Protein AF-A0A3B5MVG3-F1 (afdb_monomer)

pLDDT: mean 77.5, std 13.63, range [40.88, 93.25]

InterPro domains:
  IPR011990 Tetratricopeptide-like helical domain superfamily [G3DSA:1.25.40.10] (2-71)
  IPR011990 Tetratricopeptide-like helical domain superfamily [SSF48452] (6-68)
  IPR019734 Tetratricopeptide repeat [PS50005] (4-37)
  IPR051966 RNA polymerase II-associated protein 3 [PTHR46423] (5-66)

Solvent-accessible surface area (backbone atoms only — not comparable to full-atom values): 4981 Å² total; per-residue (Å²): 135,86,51,44,68,54,30,46,52,50,17,51,50,29,46,72,72,65,38,41,68,62,14,44,52,28,30,51,55,21,46,75,68,42,86,48,69,76,61,39,55,56,40,44,53,54,41,28,51,36,26,54,75,70,69,36,54,70,62,21,45,60,51,29,70,76,49,97,61,77,23,57,64,52,41,52,51,52,51,51,54,50,50,53,50,54,56,61,64,71,73,113

Radius of gyration: 13.88 Å; Cα contacts (8 Å, |Δi|>4): 92; chains: 1; bounding box: 30×20×47 Å

Nearest PDB structures (foldseek):
  2dba-assembly1_A  TM=7.908E-01  e=1.508E-04  Homo sapiens
  4r7s-assembly1_A  TM=8.811E-01  e=2.728E-01  Parabacteroides merdae ATCC 43184
  3qky-assembly1_A  TM=7.774E-01  e=2.583E-01  Rhodothermus marinus DSM 4252
  6lyr-assembly1_D  TM=8.078E-01  e=3.587E-01  Escherichia coli K-12
  5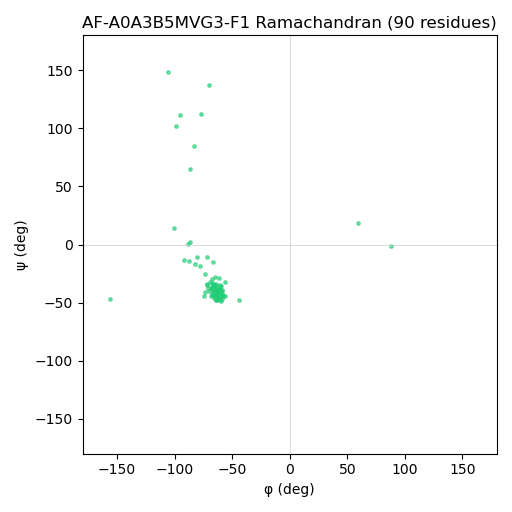efr-assembly1_A 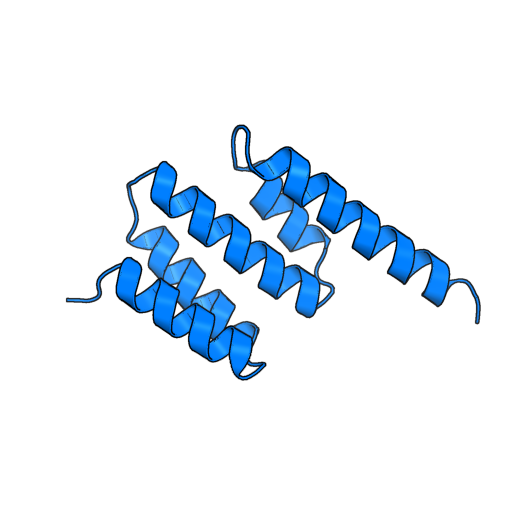 TM=7.804E-01  e=5.263E-01  Rhodothermus marinus

Mean predicted aligned error: 7.63 Å

Structure (mmCIF, N/CA/C/O backbone):
data_AF-A0A3B5MVG3-F1
#
_entry.id   AF-A0A3B5MVG3-F1
#
loop_
_atom_site.group_PDB
_atom_site.id
_atom_site.type_symbol
_atom_site.label_atom_id
_atom_site.label_alt_id
_atom_site.label_comp_id
_atom_site.label_asym_id
_atom_site.label_entity_id
_atom_site.label_seq_id
_atom_site.pdbx_PDB_ins_code
_atom_site.Cartn_x
_atom_site.Cartn_y
_atom_site.Cartn_z
_atom_site.occupancy
_atom_site.B_iso_or_equiv
_atom_site.auth_seq_id
_atom_site.auth_comp_id
_atom_site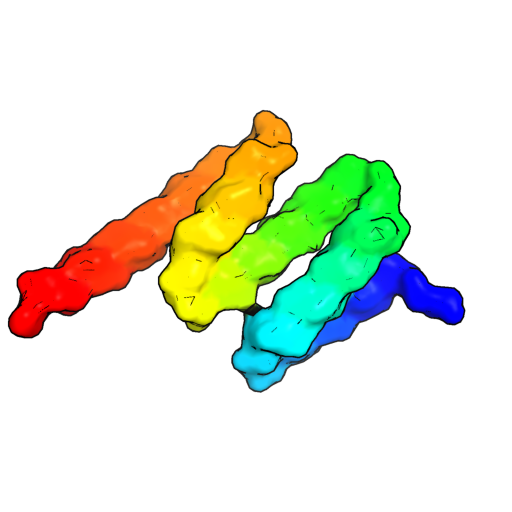.auth_asym_id
_atom_site.auth_atom_id
_atom_site.pdbx_PDB_model_num
ATOM 1 N N . MET A 1 1 ? -0.241 -6.523 -22.259 1.00 49.03 1 MET A N 1
ATOM 2 C CA . MET A 1 1 ? 1.039 -6.605 -21.532 1.00 49.03 1 MET A CA 1
ATOM 3 C C . MET A 1 1 ? 0.881 -5.650 -20.374 1.00 49.03 1 MET A C 1
ATOM 5 O O . MET A 1 1 ? 0.701 -4.470 -20.630 1.00 49.03 1 MET A O 1
ATOM 9 N N . THR A 1 2 ? 0.728 -6.158 -19.156 1.00 63.47 2 THR A N 1
ATOM 10 C CA . THR A 1 2 ? 0.462 -5.304 -17.996 1.00 63.47 2 THR A CA 1
ATOM 11 C C . THR A 1 2 ? 1.780 -5.097 -17.280 1.00 63.47 2 THR A C 1
ATOM 13 O O . THR A 1 2 ? 2.267 -6.007 -16.617 1.00 63.47 2 THR A O 1
ATOM 16 N N . ASP A 1 3 ? 2.386 -3.931 -17.476 1.00 81.12 3 ASP A N 1
ATOM 17 C CA . ASP A 1 3 ? 3.651 -3.595 -16.835 1.00 81.12 3 ASP A CA 1
ATOM 18 C C . ASP A 1 3 ? 3.441 -3.373 -15.323 1.00 81.12 3 ASP A C 1
ATOM 20 O O . ASP A 1 3 ? 2.494 -2.676 -14.936 1.00 81.12 3 ASP A O 1
ATOM 24 N N . PRO A 1 4 ? 4.322 -3.885 -14.441 1.00 81.38 4 PRO A N 1
ATOM 25 C CA . PRO A 1 4 ? 4.230 -3.656 -12.993 1.00 81.38 4 PRO A CA 1
ATOM 26 C C . PRO A 1 4 ? 4.208 -2.164 -12.631 1.00 81.38 4 PRO A C 1
ATOM 28 O O . PRO A 1 4 ? 3.550 -1.737 -11.680 1.00 81.38 4 PRO A O 1
ATOM 31 N N . ALA A 1 5 ? 4.897 -1.346 -13.432 1.00 83.25 5 ALA A N 1
ATOM 32 C CA . ALA A 1 5 ? 4.896 0.105 -13.307 1.00 83.25 5 ALA A CA 1
ATOM 33 C C . ALA A 1 5 ? 3.520 0.726 -13.603 1.00 83.25 5 ALA A C 1
ATOM 35 O O . ALA A 1 5 ? 3.115 1.641 -12.887 1.00 83.25 5 ALA A O 1
ATOM 36 N N . ALA A 1 6 ? 2.786 0.205 -14.592 1.00 87.31 6 ALA A N 1
ATOM 37 C CA . ALA A 1 6 ? 1.449 0.686 -14.932 1.00 87.31 6 ALA A CA 1
ATOM 38 C C . ALA A 1 6 ? 0.444 0.376 -13.811 1.00 87.31 6 ALA A C 1
ATOM 40 O O . ALA A 1 6 ? -0.297 1.261 -13.392 1.00 87.31 6 ALA A O 1
ATOM 41 N N . LEU A 1 7 ? 0.488 -0.833 -13.235 1.00 88.62 7 LEU A N 1
ATOM 42 C CA . LEU A 1 7 ? -0.356 -1.201 -12.085 1.00 88.62 7 LEU A CA 1
ATOM 43 C C . LEU A 1 7 ? -0.064 -0.351 -10.845 1.00 88.62 7 LEU A C 1
ATOM 45 O O . LEU A 1 7 ? -0.974 -0.009 -10.090 1.00 88.62 7 LEU A O 1
ATOM 49 N N . LYS A 1 8 ? 1.204 0.014 -10.630 1.00 86.81 8 LYS A N 1
ATOM 50 C CA . LYS A 1 8 ? 1.594 0.939 -9.560 1.00 86.81 8 LYS A CA 1
ATOM 51 C C . LYS A 1 8 ? 0.977 2.324 -9.766 1.00 86.81 8 LYS A C 1
ATOM 53 O O . LYS A 1 8 ? 0.494 2.920 -8.806 1.00 86.81 8 LYS A O 1
ATOM 58 N N . GLU A 1 9 ? 1.012 2.856 -10.986 1.00 89.94 9 GLU A N 1
ATOM 59 C CA . GLU A 1 9 ? 0.399 4.155 -11.291 1.00 89.94 9 GLU A CA 1
ATOM 60 C C . GLU A 1 9 ? -1.127 4.125 -11.188 1.00 89.94 9 GLU A C 1
ATOM 62 O O . GLU A 1 9 ? -1.730 5.057 -10.649 1.00 89.94 9 GLU A O 1
ATOM 67 N N . GLU A 1 10 ? -1.750 3.034 -11.624 1.00 91.00 10 GLU A N 1
ATOM 68 C CA . GLU A 1 10 ? -3.184 2.807 -11.467 1.00 91.00 10 GLU A CA 1
ATOM 69 C C . GLU A 1 10 ? -3.570 2.755 -9.983 1.00 91.00 10 GLU A C 1
ATOM 71 O O . GLU A 1 10 ? -4.453 3.492 -9.543 1.00 91.00 10 GLU A O 1
ATOM 76 N N . GLY A 1 11 ? -2.823 1.998 -9.174 1.00 91.44 11 GLY A N 1
ATOM 77 C CA . GLY A 1 11 ? -3.000 1.960 -7.723 1.00 91.44 11 GLY A CA 1
ATOM 78 C C . GLY A 1 11 ? -2.826 3.334 -7.067 1.00 91.44 11 GLY A C 1
ATOM 79 O O . GLY A 1 11 ? -3.612 3.702 -6.196 1.00 91.44 11 GLY A O 1
ATOM 80 N N . ASN A 1 12 ? -1.859 4.142 -7.517 1.00 90.06 12 ASN A N 1
ATOM 81 C CA . ASN A 1 12 ? -1.676 5.512 -7.023 1.00 90.06 12 ASN A CA 1
ATOM 82 C C . ASN A 1 12 ? -2.869 6.410 -7.378 1.00 90.06 12 ASN A C 1
ATOM 84 O O . ASN A 1 12 ? -3.247 7.282 -6.593 1.00 90.06 12 ASN A O 1
ATOM 88 N N . THR A 1 13 ? -3.446 6.220 -8.563 1.00 93.25 13 THR A N 1
ATOM 89 C CA . THR A 1 13 ? -4.632 6.955 -9.012 1.00 93.25 13 THR A CA 1
ATOM 90 C C . THR A 1 13 ? -5.842 6.595 -8.156 1.00 93.25 13 THR A C 1
ATOM 92 O O . THR A 1 13 ? -6.509 7.494 -7.648 1.00 93.25 13 THR A O 1
ATOM 95 N N . LEU A 1 14 ? -6.065 5.303 -7.900 1.00 92.38 14 LEU A N 1
ATOM 96 C CA . LEU A 1 14 ? -7.135 4.813 -7.024 1.00 92.38 14 LEU A CA 1
ATOM 97 C C . LEU A 1 14 ? -6.952 5.289 -5.577 1.00 92.38 14 LEU A C 1
ATOM 99 O O . LEU A 1 14 ? -7.894 5.782 -4.961 1.00 92.38 14 LEU A O 1
ATOM 103 N N . PHE A 1 15 ? -5.716 5.269 -5.069 1.00 89.38 15 PHE A N 1
ATOM 104 C CA . PHE A 1 15 ? -5.387 5.789 -3.742 1.00 89.38 15 PHE A CA 1
ATOM 105 C C . PHE A 1 15 ? -5.731 7.278 -3.603 1.00 89.38 15 PHE A C 1
ATOM 107 O O . PHE A 1 15 ? -6.284 7.700 -2.588 1.00 89.38 15 PHE A O 1
ATOM 114 N N . LYS A 1 16 ? -5.444 8.081 -4.636 1.00 88.94 16 LYS A N 1
ATOM 115 C CA . LYS A 1 16 ? -5.829 9.501 -4.686 1.00 88.94 16 LYS A CA 1
ATOM 116 C C . LYS A 1 16 ? -7.337 9.696 -4.839 1.00 88.94 16 LYS A C 1
ATOM 118 O O . LYS A 1 16 ? -7.862 10.672 -4.315 1.00 88.94 16 LYS A O 1
ATOM 123 N N . ALA A 1 17 ? -8.018 8.784 -5.529 1.00 91.56 17 ALA A N 1
ATOM 124 C CA . ALA A 1 17 ? -9.473 8.774 -5.650 1.00 91.56 17 ALA A CA 1
ATOM 125 C C . ALA A 1 17 ? -10.183 8.357 -4.347 1.00 91.56 17 ALA A C 1
ATOM 127 O O . ALA A 1 17 ? -11.396 8.511 -4.241 1.00 91.56 17 ALA A O 1
ATOM 128 N N . GLY A 1 18 ? -9.441 7.858 -3.351 1.00 87.62 18 GLY A N 1
ATOM 129 C CA . GLY A 1 18 ? -9.981 7.372 -2.080 1.00 87.62 18 GLY A CA 1
ATOM 130 C C . GLY A 1 18 ? -10.393 5.898 -2.105 1.00 87.62 18 GLY A C 1
ATOM 131 O O . GLY A 1 18 ? -10.785 5.366 -1.069 1.00 87.62 18 GLY A O 1
ATOM 132 N N . ASP A 1 19 ? -10.252 5.219 -3.245 1.00 91.44 19 ASP A N 1
ATOM 133 C CA . ASP A 1 19 ? -10.494 3.784 -3.361 1.00 91.44 19 ASP A CA 1
ATOM 134 C C . ASP A 1 19 ? -9.257 2.998 -2.907 1.00 91.44 19 ASP A C 1
ATOM 136 O O . ASP A 1 19 ? -8.381 2.606 -3.685 1.00 91.44 19 ASP A O 1
ATOM 140 N N . MET A 1 20 ? -9.179 2.789 -1.594 1.00 88.69 20 MET A N 1
ATOM 141 C CA . MET A 1 20 ? -8.092 2.039 -0.965 1.00 88.69 20 MET A CA 1
ATOM 142 C C . MET A 1 20 ? -8.126 0.550 -1.340 1.00 88.69 20 MET A C 1
ATOM 144 O O . MET A 1 20 ? -7.072 -0.076 -1.447 1.00 88.69 20 MET A O 1
ATOM 148 N N . GLN A 1 21 ? -9.317 -0.021 -1.548 1.00 89.56 21 GLN A N 1
ATOM 149 C CA . GLN A 1 21 ? -9.500 -1.448 -1.839 1.00 89.56 21 GLN A CA 1
ATOM 150 C C . GLN A 1 21 ? -9.071 -1.782 -3.273 1.00 89.56 21 GLN A C 1
ATOM 152 O O . GLN A 1 21 ? -8.338 -2.749 -3.494 1.00 89.56 21 GLN A O 1
ATOM 157 N N . GLY A 1 22 ? -9.455 -0.947 -4.242 1.00 91.12 22 GLY A N 1
ATOM 158 C CA . GLY A 1 22 ? -8.977 -1.042 -5.618 1.00 91.12 22 GLY A CA 1
ATOM 159 C C . GLY A 1 22 ? -7.459 -0.872 -5.697 1.00 91.12 22 GLY A C 1
ATOM 160 O O . GLY A 1 22 ? -6.773 -1.694 -6.308 1.00 91.12 22 GLY A O 1
ATOM 161 N N . ALA A 1 23 ? -6.914 0.129 -4.993 1.00 91.81 23 ALA A N 1
ATOM 162 C CA . ALA A 1 23 ? -5.471 0.354 -4.927 1.00 91.81 23 ALA A CA 1
ATOM 163 C C . ALA A 1 23 ? -4.715 -0.868 -4.371 1.00 91.81 23 ALA A C 1
ATOM 165 O O . ALA A 1 23 ? -3.714 -1.294 -4.950 1.00 91.81 23 ALA A O 1
ATOM 166 N N . LEU A 1 24 ? -5.226 -1.483 -3.298 1.00 91.12 24 LEU A N 1
ATOM 167 C CA . LEU A 1 24 ? -4.692 -2.717 -2.713 1.00 91.12 24 LEU A CA 1
ATOM 168 C C . LEU A 1 24 ? -4.623 -3.871 -3.719 1.00 91.12 24 LEU A C 1
ATOM 170 O O . LEU A 1 24 ? -3.610 -4.578 -3.783 1.00 91.12 24 LEU A O 1
ATOM 174 N N . CYS A 1 25 ? -5.680 -4.053 -4.514 1.00 91.31 25 CYS A N 1
ATOM 175 C CA . CYS A 1 25 ? -5.725 -5.079 -5.551 1.00 91.31 25 CYS A CA 1
ATOM 176 C C . CYS A 1 25 ? -4.658 -4.826 -6.627 1.00 91.31 25 CYS A C 1
ATOM 178 O O . CYS A 1 25 ? -3.891 -5.734 -6.956 1.00 91.31 25 CYS A O 1
ATOM 180 N N . CYS A 1 26 ? -4.545 -3.585 -7.115 1.00 91.38 26 CYS A N 1
ATOM 181 C CA . CYS A 1 26 ? -3.540 -3.197 -8.107 1.00 91.38 26 CYS A CA 1
ATOM 182 C C . CYS A 1 26 ? -2.110 -3.410 -7.596 1.00 91.38 26 CYS A C 1
ATOM 184 O O . CYS A 1 26 ? -1.300 -4.016 -8.297 1.00 91.38 26 CYS A O 1
ATOM 186 N N . TYR A 1 27 ? -1.797 -2.995 -6.362 1.00 90.69 27 TYR A N 1
ATOM 187 C CA . TYR A 1 27 ? -0.466 -3.210 -5.781 1.00 90.69 27 TYR A CA 1
ATOM 188 C C . TYR A 1 27 ? -0.146 -4.685 -5.556 1.00 90.69 27 TYR A C 1
ATOM 190 O O . TYR A 1 27 ? 1.000 -5.090 -5.729 1.00 90.69 27 TYR A O 1
ATOM 198 N N . THR A 1 28 ? -1.139 -5.500 -5.200 1.00 89.88 28 THR A N 1
ATOM 199 C CA . THR A 1 28 ? -0.941 -6.944 -5.015 1.00 89.88 28 THR A CA 1
ATOM 200 C C . THR A 1 28 ? -0.649 -7.632 -6.345 1.00 89.88 28 THR A C 1
ATOM 202 O O . THR A 1 28 ? 0.331 -8.363 -6.433 1.00 89.88 28 THR A O 1
ATOM 205 N N . LYS A 1 29 ? -1.392 -7.306 -7.410 1.00 89.69 29 LYS A N 1
ATOM 206 C CA . LYS A 1 29 ? -1.075 -7.785 -8.767 1.00 89.69 29 LYS A CA 1
ATOM 207 C C . LYS A 1 29 ? 0.292 -7.298 -9.246 1.00 89.69 29 LYS A C 1
ATOM 209 O O . LYS A 1 29 ? 1.027 -8.045 -9.878 1.00 89.69 29 LYS A O 1
ATOM 214 N N . ALA A 1 30 ? 0.652 -6.051 -8.935 1.00 89.06 30 ALA A N 1
ATOM 215 C CA . ALA A 1 30 ? 1.966 -5.517 -9.277 1.00 89.06 30 ALA A CA 1
ATOM 216 C C . ALA A 1 30 ? 3.088 -6.287 -8.565 1.00 89.06 30 ALA A C 1
ATOM 218 O O . ALA A 1 30 ? 4.120 -6.534 -9.176 1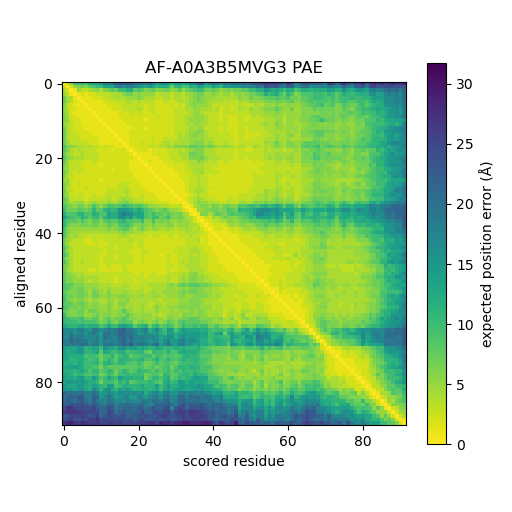.00 89.06 30 ALA A O 1
ATOM 219 N N . LEU A 1 31 ? 2.879 -6.685 -7.304 1.00 87.00 31 LEU A N 1
ATOM 220 C CA . LEU A 1 31 ? 3.820 -7.504 -6.535 1.00 87.00 31 LEU A CA 1
ATOM 221 C C . LEU A 1 31 ? 3.9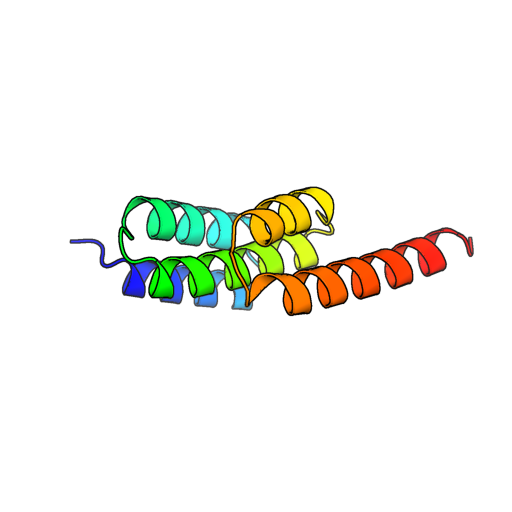55 -8.921 -7.098 1.00 87.00 31 LEU A C 1
ATOM 223 O O . LEU A 1 31 ? 5.057 -9.450 -7.089 1.00 87.00 31 LEU A O 1
ATOM 227 N N . GLU A 1 32 ? 2.873 -9.516 -7.605 1.00 85.81 32 GLU A N 1
ATOM 228 C CA . GLU A 1 32 ? 2.908 -10.836 -8.257 1.00 85.81 32 GLU A CA 1
ATOM 229 C C . GLU A 1 32 ? 3.682 -10.829 -9.581 1.00 85.81 32 GLU A C 1
ATOM 231 O O . GLU A 1 32 ? 4.260 -11.842 -9.961 1.00 85.81 32 GLU A O 1
ATOM 236 N N . LEU A 1 33 ? 3.695 -9.694 -10.286 1.00 84.56 33 LEU A N 1
ATOM 237 C CA . LEU A 1 33 ? 4.404 -9.531 -11.559 1.00 84.56 33 LEU A CA 1
ATOM 238 C C . LEU A 1 33 ? 5.838 -9.002 -11.397 1.00 84.56 33 LEU A C 1
ATOM 240 O O . LEU A 1 33 ? 6.607 -9.018 -12.356 1.00 84.56 33 LEU A O 1
ATOM 244 N N . THR A 1 34 ? 6.194 -8.498 -10.214 1.00 79.00 34 THR A N 1
ATOM 245 C CA . THR A 1 34 ? 7.522 -7.955 -9.918 1.00 79.00 34 THR A CA 1
ATOM 246 C C . THR A 1 34 ? 8.396 -9.028 -9.271 1.00 79.00 34 THR A C 1
ATOM 248 O O . THR A 1 34 ? 8.212 -9.379 -8.111 1.00 79.00 34 THR A O 1
ATOM 251 N N . ASP A 1 35 ? 9.419 -9.485 -9.994 1.00 69.62 35 ASP A N 1
ATOM 252 C CA . ASP A 1 35 ? 10.512 -10.299 -9.430 1.00 69.62 35 ASP A CA 1
ATOM 253 C C . ASP A 1 35 ? 11.653 -9.436 -8.850 1.00 69.62 35 ASP A C 1
ATOM 255 O O . 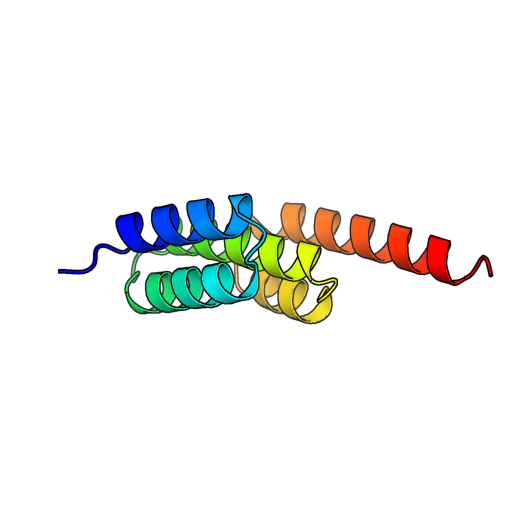ASP A 1 35 ? 12.509 -9.902 -8.093 1.00 69.62 35 ASP A O 1
ATOM 259 N N . SER A 1 36 ? 11.670 -8.141 -9.178 1.00 71.06 36 SER A N 1
ATOM 260 C CA . SER A 1 36 ? 12.693 -7.199 -8.725 1.00 71.06 36 SER A CA 1
ATOM 261 C C . SER A 1 36 ? 12.472 -6.768 -7.272 1.00 71.06 36 SER A C 1
ATOM 263 O O . SER A 1 36 ? 11.579 -5.980 -6.954 1.00 71.06 36 SER A O 1
ATOM 265 N N . GLN A 1 37 ? 13.379 -7.193 -6.390 1.00 65.75 37 GLN A N 1
ATOM 266 C CA . GLN A 1 37 ? 13.469 -6.753 -4.989 1.00 65.75 37 GLN A CA 1
ATOM 267 C C . GLN A 1 37 ? 13.307 -5.223 -4.782 1.00 65.75 37 GLN A C 1
ATOM 269 O O . GLN A 1 37 ? 12.502 -4.838 -3.928 1.00 65.75 37 GLN A O 1
ATOM 274 N N . PRO A 1 38 ? 13.979 -4.322 -5.535 1.00 67.81 38 PRO A N 1
ATOM 275 C CA . PRO A 1 38 ? 13.846 -2.876 -5.311 1.00 67.81 38 PRO A CA 1
ATOM 276 C C . PRO A 1 38 ? 12.459 -2.319 -5.659 1.00 67.81 38 PRO A C 1
ATOM 278 O O . PRO A 1 38 ? 11.950 -1.460 -4.938 1.00 67.81 38 PRO A O 1
ATOM 281 N N . ASP A 1 39 ? 11.815 -2.827 -6.711 1.00 72.19 39 ASP A N 1
ATOM 282 C CA . ASP A 1 39 ? 10.464 -2.400 -7.089 1.00 72.19 39 ASP A CA 1
ATOM 283 C C . ASP A 1 39 ? 9.417 -2.928 -6.107 1.00 72.19 39 ASP A C 1
ATOM 285 O O . ASP A 1 39 ? 8.464 -2.223 -5.762 1.00 72.19 39 ASP A O 1
ATOM 289 N N . SER A 1 40 ? 9.639 -4.135 -5.577 1.00 78.88 40 SER A N 1
ATOM 290 C CA . SER A 1 40 ? 8.760 -4.735 -4.574 1.00 78.88 40 SER A CA 1
ATOM 291 C C . SER A 1 40 ? 8.691 -3.882 -3.300 1.00 78.88 40 SER A C 1
ATOM 293 O O . SER A 1 40 ? 7.609 -3.677 -2.754 1.00 78.88 40 SER A O 1
ATOM 295 N N . ALA A 1 41 ? 9.807 -3.274 -2.878 1.00 78.44 41 ALA A N 1
ATOM 296 C CA . ALA A 1 41 ? 9.856 -2.406 -1.701 1.00 78.44 41 ALA A CA 1
ATOM 297 C C . ALA A 1 41 ? 8.951 -1.165 -1.835 1.00 78.44 41 ALA A C 1
ATOM 299 O O . ALA A 1 41 ? 8.296 -0.764 -0.870 1.00 78.44 41 ALA A O 1
ATOM 300 N N . VAL A 1 42 ? 8.887 -0.562 -3.028 1.00 81.19 42 VAL A N 1
ATOM 301 C CA . VAL A 1 42 ? 8.010 0.592 -3.295 1.00 81.19 42 VAL A CA 1
ATOM 302 C C . VAL A 1 42 ? 6.542 0.174 -3.248 1.00 81.19 42 VAL A C 1
ATOM 304 O O . VAL A 1 42 ? 5.716 0.880 -2.668 1.00 81.19 42 VAL A O 1
ATOM 307 N N . LEU A 1 43 ? 6.219 -0.989 -3.815 1.00 85.38 43 LEU A N 1
ATOM 308 C CA . LEU A 1 43 ? 4.863 -1.531 -3.808 1.00 85.38 43 LEU A CA 1
ATOM 309 C C . LEU A 1 43 ? 4.390 -1.867 -2.390 1.00 85.38 43 LEU A C 1
ATOM 311 O O . LEU A 1 43 ? 3.296 -1.449 -2.014 1.00 85.38 43 LEU A O 1
ATOM 315 N N . TYR A 1 44 ? 5.222 -2.525 -1.575 1.00 85.31 44 TYR A N 1
ATOM 316 C CA . TYR A 1 44 ? 4.912 -2.780 -0.164 1.00 85.31 44 TYR A CA 1
ATOM 317 C C . TYR A 1 44 ? 4.665 -1.480 0.603 1.00 85.31 44 TYR A C 1
ATOM 319 O O . TYR A 1 44 ? 3.680 -1.378 1.326 1.00 85.31 44 TYR A O 1
ATOM 327 N N . ARG A 1 45 ? 5.491 -0.445 0.387 1.00 83.12 45 ARG A N 1
ATOM 328 C CA . ARG A 1 45 ? 5.297 0.866 1.023 1.00 83.12 45 ARG A CA 1
ATOM 329 C C . ARG A 1 45 ? 3.937 1.480 0.686 1.00 83.12 45 ARG A C 1
ATOM 331 O O . ARG A 1 45 ? 3.252 1.973 1.583 1.00 83.12 45 ARG A O 1
ATOM 338 N N . ASN A 1 46 ? 3.555 1.468 -0.588 1.00 86.19 46 ASN A N 1
ATOM 339 C CA . ASN A 1 46 ? 2.278 2.027 -1.026 1.00 86.19 46 ASN A CA 1
ATOM 340 C C . ASN A 1 46 ? 1.094 1.197 -0.514 1.00 86.19 46 ASN A C 1
ATOM 342 O O . ASN A 1 46 ? 0.094 1.763 -0.078 1.00 86.19 46 ASN A O 1
ATOM 346 N N . ARG A 1 47 ? 1.236 -0.132 -0.479 1.00 88.69 47 ARG A N 1
ATOM 347 C CA . ARG A 1 47 ? 0.222 -1.043 0.057 1.00 88.69 47 ARG A CA 1
ATOM 348 C C . ARG A 1 47 ? 0.003 -0.847 1.560 1.00 88.69 47 ARG A C 1
ATOM 350 O O . ARG A 1 47 ? -1.137 -0.709 1.996 1.00 88.69 47 ARG A O 1
ATOM 357 N N . SER A 1 48 ? 1.078 -0.704 2.338 1.00 86.31 48 SER A N 1
ATOM 358 C CA . SER A 1 48 ? 1.004 -0.336 3.757 1.00 86.31 48 SER A CA 1
ATOM 359 C C . SER A 1 48 ? 0.323 1.018 3.972 1.00 86.31 48 SER A C 1
ATOM 361 O O . SER A 1 48 ? -0.412 1.175 4.941 1.00 86.31 48 SER A O 1
ATOM 363 N N . ALA A 1 49 ? 0.512 1.993 3.075 1.00 84.12 49 ALA A N 1
ATOM 364 C CA . ALA A 1 49 ? -0.191 3.274 3.161 1.00 84.12 49 ALA A CA 1
ATOM 365 C C . ALA A 1 49 ? -1.710 3.133 2.937 1.00 84.12 49 ALA A C 1
ATOM 367 O O . ALA A 1 49 ? -2.482 3.844 3.581 1.00 84.12 49 ALA A O 1
ATOM 368 N N . CYS A 1 50 ? -2.150 2.204 2.079 1.00 88.25 50 CYS A N 1
ATOM 369 C CA . CYS A 1 50 ? -3.570 1.858 1.944 1.00 88.25 50 CYS A CA 1
ATOM 370 C C . CYS A 1 50 ? -4.120 1.247 3.229 1.00 88.25 50 CYS A C 1
ATOM 372 O O . CYS A 1 50 ? -5.144 1.708 3.725 1.00 88.25 50 CYS A O 1
ATOM 374 N N . TYR A 1 51 ? -3.412 0.277 3.811 1.00 87.69 51 TYR A N 1
ATOM 375 C CA . TYR A 1 51 ? -3.813 -0.319 5.086 1.00 87.69 51 TYR A CA 1
ATOM 376 C C . TYR A 1 51 ? -3.863 0.711 6.217 1.00 87.69 51 TYR A C 1
ATOM 378 O O . TYR A 1 51 ? -4.810 0.715 6.994 1.00 87.69 51 TYR A O 1
ATOM 386 N N . LEU A 1 52 ? -2.917 1.656 6.261 1.00 83.00 52 LEU A N 1
ATOM 387 C CA . LEU A 1 52 ? -2.954 2.775 7.206 1.00 83.00 52 LEU A CA 1
ATOM 388 C C . LEU A 1 52 ? -4.204 3.641 7.063 1.00 83.00 52 LEU A C 1
ATOM 390 O O . LEU A 1 52 ? -4.742 4.108 8.063 1.00 83.00 52 LEU A O 1
ATOM 394 N N . LYS A 1 53 ? -4.653 3.878 5.829 1.00 84.31 53 LYS A N 1
ATOM 395 C CA . LYS A 1 53 ? -5.870 4.645 5.546 1.00 84.31 53 LYS A CA 1
ATOM 396 C C . LYS A 1 53 ? -7.151 3.877 5.858 1.00 84.31 53 LYS A C 1
ATOM 398 O O . LYS A 1 53 ? -8.157 4.516 6.138 1.00 84.31 53 LYS A O 1
ATOM 403 N N . LEU A 1 54 ? -7.097 2.549 5.822 1.00 85.81 54 LEU A N 1
ATOM 404 C CA . LEU A 1 54 ? -8.172 1.653 6.248 1.00 85.81 54 LEU A CA 1
ATOM 405 C C . LEU A 1 54 ? -8.132 1.341 7.752 1.00 85.81 54 LEU A C 1
ATOM 407 O O . LEU A 1 54 ? -8.940 0.550 8.219 1.00 85.81 54 LEU A O 1
ATOM 411 N N . GLU A 1 55 ? -7.187 1.931 8.494 1.00 84.81 55 GLU A N 1
ATOM 412 C CA . GLU A 1 55 ? -6.935 1.646 9.916 1.00 84.81 55 GLU A CA 1
ATOM 413 C C . GLU A 1 55 ? -6.569 0.173 10.203 1.00 84.81 55 GLU A C 1
ATOM 415 O O . GLU A 1 55 ? -6.573 -0.289 11.343 1.00 84.81 55 GLU A O 1
ATOM 420 N N . GLU A 1 56 ? -6.151 -0.568 9.175 1.00 85.38 56 GLU A N 1
ATOM 421 C CA . GLU A 1 56 ? -5.695 -1.953 9.270 1.00 85.38 56 GLU A CA 1
ATOM 422 C C . GLU A 1 56 ? -4.197 -2.026 9.596 1.00 85.38 56 GLU A C 1
ATOM 424 O O . GLU A 1 56 ? -3.362 -2.497 8.817 1.00 85.38 56 GLU A O 1
ATOM 429 N N . TYR A 1 57 ? -3.832 -1.553 10.785 1.00 82.25 57 TYR A N 1
ATOM 430 C CA . TYR A 1 57 ? -2.432 -1.476 11.209 1.00 82.25 57 TYR A CA 1
ATOM 431 C C . TYR A 1 57 ? -1.737 -2.845 11.249 1.00 82.25 57 TYR A C 1
ATOM 433 O O . TYR A 1 57 ? -0.566 -2.939 10.893 1.00 82.25 57 TYR A O 1
ATOM 441 N N . SER A 1 58 ? -2.451 -3.918 11.608 1.00 83.94 58 SER A N 1
ATOM 442 C CA . SER A 1 58 ? -1.891 -5.277 11.668 1.00 83.94 58 SER A CA 1
ATOM 443 C C . SER A 1 58 ? -1.424 -5.784 10.300 1.00 83.94 58 SER A C 1
ATOM 445 O O . SER A 1 58 ? -0.336 -6.347 10.186 1.00 83.94 58 SER A O 1
ATOM 447 N N . ASN A 1 59 ? -2.211 -5.533 9.249 1.00 84.00 59 ASN A N 1
ATOM 448 C CA . ASN A 1 59 ? -1.846 -5.899 7.880 1.00 84.00 59 ASN A CA 1
ATOM 449 C C . ASN A 1 59 ? -0.706 -5.013 7.359 1.00 84.00 59 ASN A C 1
ATOM 451 O O . ASN A 1 59 ? 0.214 -5.506 6.704 1.00 84.00 59 ASN A O 1
ATOM 455 N N . ALA A 1 60 ? -0.709 -3.725 7.721 1.00 82.69 60 ALA A N 1
ATOM 456 C CA . ALA A 1 60 ? 0.387 -2.814 7.404 1.00 82.69 60 ALA A CA 1
ATOM 457 C C . ALA A 1 60 ? 1.719 -3.254 8.044 1.00 82.69 60 ALA A C 1
ATOM 459 O O . ALA A 1 60 ? 2.754 -3.208 7.374 1.00 82.69 60 ALA A O 1
ATOM 460 N N . GLU A 1 61 ? 1.702 -3.695 9.309 1.00 82.00 61 GLU A N 1
ATOM 461 C CA . GLU A 1 61 ? 2.883 -4.210 10.013 1.00 82.00 61 GLU A CA 1
ATOM 462 C C . GLU A 1 61 ? 3.395 -5.516 9.395 1.00 82.00 61 GLU A C 1
ATOM 464 O O . GLU A 1 61 ? 4.602 -5.654 9.203 1.00 82.00 61 GLU A O 1
ATOM 469 N N . ALA A 1 62 ? 2.503 -6.444 9.032 1.00 82.44 62 ALA A N 1
ATOM 470 C CA . ALA A 1 62 ? 2.877 -7.710 8.398 1.00 82.44 62 ALA A CA 1
ATOM 471 C C . ALA A 1 62 ? 3.537 -7.515 7.020 1.00 82.44 62 ALA A C 1
ATOM 473 O O . ALA A 1 62 ? 4.434 -8.267 6.636 1.00 82.44 62 ALA A O 1
ATOM 474 N N . ASP A 1 63 ? 3.110 -6.499 6.271 1.00 80.25 63 ASP A N 1
ATOM 475 C CA . ASP A 1 63 ? 3.750 -6.122 5.011 1.00 80.25 63 ASP A CA 1
ATOM 476 C C . ASP A 1 63 ? 5.088 -5.424 5.221 1.00 80.25 63 ASP A C 1
ATOM 478 O O . ASP A 1 63 ? 6.062 -5.729 4.530 1.00 80.25 63 ASP A O 1
ATOM 482 N N . ALA A 1 64 ? 5.168 -4.531 6.209 1.00 74.00 64 ALA A N 1
ATOM 483 C CA . ALA A 1 64 ? 6.422 -3.892 6.568 1.00 74.00 64 ALA A CA 1
ATOM 484 C C . ALA A 1 64 ? 7.448 -4.938 7.049 1.00 74.00 64 ALA A C 1
ATOM 486 O O . ALA A 1 64 ? 8.606 -4.892 6.640 1.00 74.00 64 ALA A O 1
ATOM 487 N N . SER A 1 65 ? 7.049 -5.947 7.828 1.00 76.81 65 SER A N 1
ATOM 488 C CA . SER A 1 65 ? 7.980 -6.935 8.389 1.00 76.81 65 SER A CA 1
ATOM 489 C C . SER A 1 65 ? 8.653 -7.843 7.353 1.00 76.81 65 SER A C 1
ATOM 491 O O . SER A 1 65 ? 9.637 -8.500 7.678 1.00 76.81 65 SER A O 1
ATOM 493 N N . LYS A 1 66 ? 8.151 -7.903 6.113 1.00 71.31 66 LYS A N 1
ATOM 494 C CA . LYS A 1 66 ? 8.726 -8.734 5.039 1.00 71.31 66 LYS A CA 1
ATOM 495 C C . LYS A 1 66 ? 9.951 -8.109 4.355 1.00 71.31 66 LYS A C 1
ATOM 497 O O . LYS A 1 66 ? 10.618 -8.798 3.588 1.00 71.31 66 LYS A O 1
ATOM 502 N N . GLY A 1 67 ? 10.256 -6.830 4.603 1.00 61.94 67 GLY A N 1
ATOM 503 C CA . GLY A 1 67 ? 11.336 -6.093 3.929 1.00 61.94 67 GLY A CA 1
ATOM 504 C C . GLY A 1 67 ? 12.592 -5.858 4.795 1.00 61.94 67 GLY A C 1
ATOM 505 O O . GLY A 1 67 ? 12.468 -5.654 6.001 1.00 61.94 67 GLY A O 1
ATOM 506 N N . PRO A 1 68 ? 13.809 -5.813 4.207 1.00 49.28 68 PRO A N 1
ATOM 507 C CA . PRO A 1 68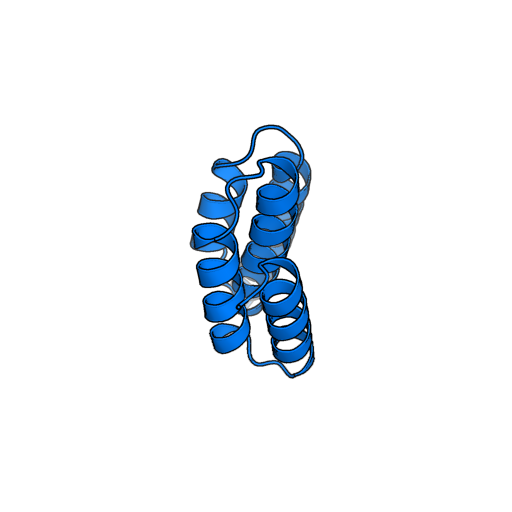 ? 15.062 -5.859 4.973 1.00 49.28 68 PRO A CA 1
ATOM 508 C C . PRO A 1 68 ? 15.563 -4.530 5.580 1.00 49.28 68 PRO A C 1
ATOM 510 O O . PRO A 1 68 ? 16.432 -4.572 6.447 1.00 49.28 68 PRO A O 1
ATOM 513 N N . THR A 1 69 ? 15.103 -3.335 5.164 1.00 52.25 69 THR A N 1
ATOM 514 C CA . THR A 1 69 ? 15.669 -2.061 5.700 1.00 52.25 69 THR A CA 1
ATOM 515 C C . THR A 1 69 ? 14.736 -0.845 5.623 1.00 52.25 69 THR A C 1
ATOM 517 O O . THR A 1 69 ? 14.563 -0.142 6.616 1.00 52.25 69 THR A O 1
ATOM 520 N N . ILE A 1 70 ? 14.082 -0.595 4.481 1.00 56.72 70 ILE A N 1
ATOM 521 C CA . ILE A 1 70 ? 13.141 0.541 4.307 1.00 56.72 70 ILE A CA 1
ATOM 522 C C . ILE A 1 70 ? 11.941 0.439 5.263 1.00 56.72 70 ILE A C 1
ATOM 524 O O . ILE A 1 70 ? 11.384 1.445 5.708 1.00 56.72 70 ILE A O 1
ATOM 528 N N . SER A 1 71 ? 11.588 -0.789 5.623 1.00 62.59 71 SER A N 1
ATOM 529 C CA . SER A 1 71 ? 10.447 -1.119 6.459 1.00 62.59 71 SER A CA 1
ATOM 530 C C . SER A 1 71 ? 10.523 -0.611 7.889 1.00 62.59 71 SER A C 1
ATOM 532 O O . SER A 1 71 ? 9.477 -0.367 8.471 1.00 62.59 71 SER A O 1
ATOM 534 N N . ILE A 1 72 ? 11.714 -0.423 8.466 1.00 66.94 72 ILE A N 1
ATOM 535 C CA . ILE A 1 72 ? 11.840 -0.011 9.872 1.00 66.94 72 ILE A CA 1
ATOM 536 C C . ILE A 1 72 ? 11.231 1.380 10.075 1.00 66.94 72 ILE A C 1
ATOM 538 O O . ILE A 1 72 ? 10.404 1.565 10.963 1.00 66.94 72 ILE A O 1
ATOM 542 N N . ILE A 1 73 ? 11.561 2.345 9.210 1.00 71.19 73 ILE A N 1
ATOM 543 C CA . ILE A 1 73 ? 11.014 3.711 9.283 1.00 71.19 73 ILE A CA 1
ATOM 544 C C . ILE A 1 73 ? 9.493 3.695 9.081 1.00 71.19 73 ILE A C 1
ATOM 546 O O . ILE A 1 73 ? 8.763 4.382 9.795 1.00 71.19 73 ILE A O 1
ATOM 550 N N . LEU A 1 74 ? 9.012 2.886 8.132 1.00 69.69 74 LEU A N 1
ATOM 551 C CA . LEU A 1 74 ? 7.583 2.745 7.865 1.00 69.69 74 LEU A CA 1
ATOM 552 C C . LEU A 1 74 ? 6.849 2.093 9.045 1.00 69.69 74 LEU A C 1
ATOM 554 O O . LEU A 1 74 ? 5.775 2.550 9.409 1.00 69.69 74 LEU A O 1
ATOM 558 N N . LEU A 1 75 ? 7.447 1.085 9.684 1.00 69.75 75 LEU A N 1
ATOM 559 C CA . LEU A 1 75 ? 6.912 0.403 10.861 1.00 69.75 75 LEU A CA 1
ATOM 560 C C . LEU A 1 75 ? 6.807 1.361 12.053 1.00 69.75 75 LEU A C 1
ATOM 562 O O . LEU A 1 75 ? 5.763 1.418 12.696 1.00 69.75 75 LEU A O 1
ATOM 566 N N . TYR A 1 76 ? 7.841 2.168 12.315 1.00 72.75 76 TYR A N 1
ATOM 567 C CA . TYR A 1 76 ? 7.774 3.219 13.336 1.00 72.75 76 TYR A CA 1
ATOM 568 C C . TYR A 1 76 ? 6.657 4.223 13.036 1.00 72.75 76 TYR A C 1
ATOM 570 O O . TYR A 1 76 ? 5.891 4.568 13.933 1.00 72.75 76 TYR A O 1
ATOM 578 N N . PHE A 1 77 ? 6.512 4.640 11.776 1.00 75.69 77 PHE A N 1
ATOM 579 C CA . PHE A 1 77 ? 5.443 5.546 11.360 1.00 75.69 77 PHE A CA 1
ATOM 580 C C . PHE A 1 77 ? 4.046 4.929 11.544 1.00 75.69 77 PHE A C 1
ATOM 582 O O . PHE A 1 77 ? 3.154 5.585 12.083 1.00 75.69 77 PHE A O 1
ATOM 589 N N . ILE A 1 78 ? 3.866 3.659 11.157 1.00 73.75 78 ILE A N 1
ATOM 590 C CA . ILE A 1 78 ? 2.618 2.902 11.329 1.00 73.75 78 ILE A CA 1
ATOM 591 C C . ILE A 1 78 ? 2.255 2.808 12.811 1.00 73.75 78 ILE A C 1
ATOM 593 O O . ILE A 1 78 ? 1.134 3.142 13.190 1.00 73.75 78 ILE A O 1
ATOM 597 N N . ARG A 1 79 ? 3.213 2.422 13.661 1.00 75.81 79 ARG A N 1
ATOM 598 C CA . ARG A 1 79 ? 3.016 2.299 15.111 1.00 75.81 79 ARG A CA 1
ATOM 599 C C . ARG A 1 79 ? 2.720 3.638 15.773 1.00 75.81 79 ARG A C 1
ATOM 601 O O . ARG A 1 79 ? 1.871 3.686 16.656 1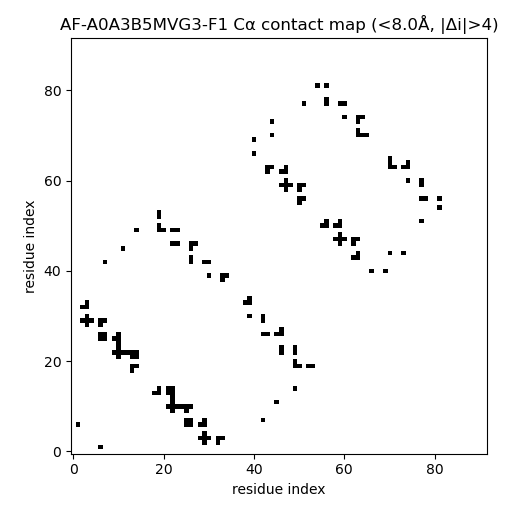.00 75.81 79 ARG A O 1
ATOM 608 N N . SER A 1 80 ? 3.368 4.723 15.345 1.00 78.00 80 SER A N 1
ATOM 609 C CA . SER A 1 80 ? 3.059 6.073 15.828 1.00 78.00 80 SER A CA 1
ATOM 610 C C . SER A 1 80 ? 1.638 6.504 15.460 1.00 78.00 80 SER A C 1
ATOM 612 O O . SER A 1 80 ? 0.925 7.005 16.325 1.00 78.00 80 SER A O 1
ATOM 614 N N . HIS A 1 81 ? 1.193 6.278 14.220 1.00 74.38 81 HIS 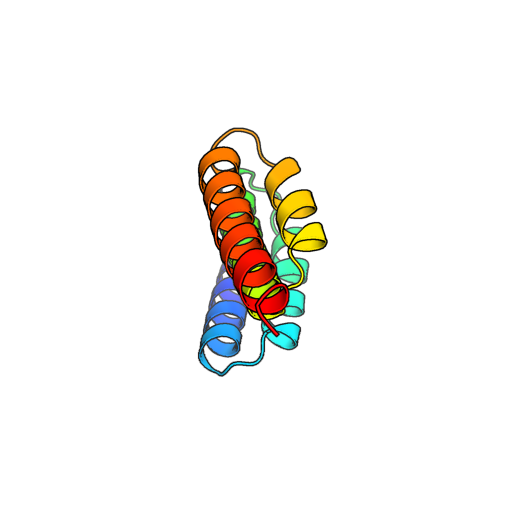A N 1
ATOM 615 C CA . HIS A 1 81 ? -0.187 6.575 13.818 1.00 74.38 81 HIS A CA 1
ATOM 616 C C . HIS A 1 81 ? -1.213 5.706 14.553 1.00 74.38 81 HIS A C 1
ATOM 618 O O . HIS A 1 81 ? -2.225 6.228 15.015 1.00 74.38 81 HIS A O 1
ATOM 624 N N . ALA A 1 82 ? -0.936 4.409 14.709 1.00 71.31 82 ALA A N 1
ATOM 625 C CA . ALA A 1 82 ? -1.785 3.499 15.471 1.00 71.31 82 ALA A CA 1
ATOM 626 C C . ALA A 1 82 ? -1.895 3.930 16.944 1.00 71.31 82 ALA A C 1
ATOM 628 O O . ALA A 1 82 ? -2.993 3.995 17.486 1.00 71.31 82 ALA A O 1
ATOM 629 N N . ALA A 1 83 ? -0.777 4.294 17.584 1.00 66.88 83 ALA A N 1
ATOM 630 C CA . ALA A 1 83 ? -0.755 4.746 18.976 1.00 66.88 83 ALA A CA 1
ATOM 631 C C . ALA A 1 83 ? -1.518 6.066 19.187 1.00 66.88 83 ALA A C 1
ATOM 633 O O . ALA A 1 83 ? -2.202 6.215 20.198 1.00 66.88 83 ALA A O 1
ATOM 634 N N . LEU A 1 84 ? -1.445 7.003 18.233 1.00 63.16 84 LEU A N 1
ATOM 635 C CA . LEU A 1 84 ? -2.248 8.230 18.261 1.00 63.16 84 LEU A CA 1
ATOM 636 C C . LEU A 1 84 ? -3.751 7.929 18.167 1.00 63.16 84 LEU A C 1
ATOM 638 O O . LEU A 1 84 ? -4.528 8.533 18.902 1.00 63.16 84 LEU A O 1
ATOM 642 N N . ASN A 1 85 ? -4.154 6.975 17.321 1.00 58.47 85 ASN A N 1
ATOM 643 C CA . ASN A 1 85 ? -5.563 6.600 17.161 1.00 58.47 85 ASN A CA 1
ATOM 644 C C . ASN A 1 85 ? -6.101 5.856 18.403 1.00 58.47 85 ASN A C 1
ATOM 646 O O . ASN A 1 85 ? -7.186 6.153 18.895 1.00 58.47 85 ASN A O 1
ATOM 650 N N . VAL A 1 86 ? -5.297 4.965 18.997 1.00 57.66 86 VAL A N 1
ATOM 651 C CA . VAL A 1 86 ? -5.636 4.279 20.260 1.00 57.66 86 VAL A CA 1
ATOM 652 C C . VAL A 1 86 ? -5.779 5.269 21.422 1.00 57.66 86 VAL A C 1
ATOM 654 O O . VAL A 1 86 ? -6.701 5.141 22.224 1.00 57.66 86 VAL A O 1
ATOM 657 N N . CYS A 1 87 ? -4.916 6.287 21.500 1.00 48.25 87 CYS A N 1
ATOM 658 C CA . CYS A 1 87 ? -5.009 7.326 22.531 1.00 48.25 87 CYS A CA 1
ATOM 659 C C . CYS A 1 87 ? -6.281 8.187 22.376 1.00 48.25 87 CYS A C 1
ATOM 661 O O . CYS A 1 87 ? -6.900 8.574 23.368 1.00 48.25 87 CYS A O 1
ATOM 663 N N . PHE A 1 88 ? -6.718 8.432 21.136 1.00 48.19 88 PHE A N 1
ATOM 664 C CA . PHE A 1 88 ? -7.954 9.162 20.839 1.00 48.19 88 PHE A CA 1
ATOM 665 C C . PHE A 1 88 ? -9.220 8.344 21.154 1.00 48.19 88 PHE A C 1
ATOM 667 O O . PHE A 1 88 ? -10.219 8.888 21.613 1.00 48.19 88 PHE A O 1
ATOM 674 N N . LEU A 1 89 ? -9.174 7.022 20.970 1.00 45.22 89 LEU A N 1
ATOM 675 C CA . LEU A 1 89 ? -10.298 6.126 21.269 1.00 45.22 89 LEU A CA 1
ATOM 676 C C . LEU A 1 89 ? -10.462 5.808 22.764 1.00 45.22 89 LEU A C 1
ATOM 678 O O . LEU A 1 89 ? -11.537 5.386 23.170 1.00 45.22 89 LEU A O 1
ATOM 682 N N . GLN A 1 90 ? -9.437 6.022 23.596 1.00 40.88 90 GLN A N 1
ATOM 683 C CA . GLN A 1 90 ? -9.537 5.856 25.056 1.00 40.88 90 GLN A CA 1
ATOM 684 C C . GLN A 1 90 ? -10.000 7.120 25.800 1.00 40.88 90 GLN A C 1
ATOM 686 O O . GLN A 1 90 ? -10.094 7.100 27.026 1.00 40.88 90 GLN A O 1
ATOM 691 N N . THR A 1 91 ? -10.273 8.219 25.090 1.00 44.78 91 THR A N 1
ATOM 692 C CA . THR A 1 91 ? -10.718 9.492 25.688 1.00 44.78 91 THR A CA 1
ATOM 693 C C . THR A 1 91 ? -12.227 9.754 25.591 1.00 44.78 91 THR A C 1
ATOM 695 O O . THR A 1 91 ? -12.658 10.867 25.890 1.00 44.78 91 THR A O 1
ATOM 698 N N . PHE A 1 92 ? -13.035 8.738 25.267 1.00 42.47 92 PHE A N 1
ATOM 699 C CA . PHE A 1 92 ? -14.501 8.797 25.320 1.00 42.47 92 PHE A CA 1
ATOM 700 C C . PHE A 1 92 ? -15.094 7.676 26.173 1.00 42.47 92 PHE A C 1
ATOM 702 O O . PHE A 1 92 ? -14.584 6.536 26.090 1.00 42.47 92 PHE A O 1
#

Sequence (92 aa):
MTDPAALKEEGNTLFKAGDMQGALCCYTKALELTDSQPDSAVLYRNRSACYLKLEEYSNAEADASKGPTISIILLYFIRSHAALNVCFLQTF

Foldseek 3Di:
DCALVNLQVVLVVCVVVVNLVSSLVSLVVSCVVDPDLVSNVVSLLSNLVSCLSVVVLVVSLVSLVVHDPPSVVVNVVSVVSNVVVVVVVVPD

Organism: NCBI:txid32473

Secondary structure (DSSP, 8-state):
---HHHHHHHHHHHHHHT-HHHHHHHHHHHHHH---HHHHHHHHHHHHHHHHHTT-HHHHHHHHTTSSSHHHHHHHHHHHHHHHHHHHHTT-